Protein AF-A0A0M2HH60-F1 (afdb_monomer_lite)

pLDDT: mean 77.76, std 18.91, range [43.47, 97.5]

Foldseek 3Di:
DDPPCDVVVQQDDPVLVVLVVVLVVLCVVAQDPVPGGPDPVSVVVSVVSVVVSVVSVVVSNVVPDPDPPVVDDDPPDDD

Radius of gyration: 17.6 Å; chains: 1; bounding box: 31×52×48 Å

Structure (mmCIF, N/CA/C/O backbone):
data_AF-A0A0M2HH60-F1
#
_entry.id   AF-A0A0M2HH60-F1
#
loop_
_atom_site.group_PDB
_atom_site.id
_atom_site.type_symbol
_atom_site.label_atom_id
_atom_site.label_alt_id
_atom_site.label_comp_id
_atom_site.label_asym_id
_atom_site.label_entity_id
_atom_site.label_seq_id
_atom_site.pdbx_PDB_ins_code
_atom_site.Cartn_x
_atom_site.Cartn_y
_atom_site.Cartn_z
_atom_site.occupancy
_atom_site.B_iso_or_equiv
_atom_site.auth_seq_id
_atom_site.auth_comp_id
_atom_site.auth_asym_id
_atom_site.auth_atom_id
_atom_site.pdbx_PDB_model_num
ATOM 1 N N . MET A 1 1 ? -1.787 -23.669 18.360 1.00 44.59 1 MET A N 1
ATOM 2 C CA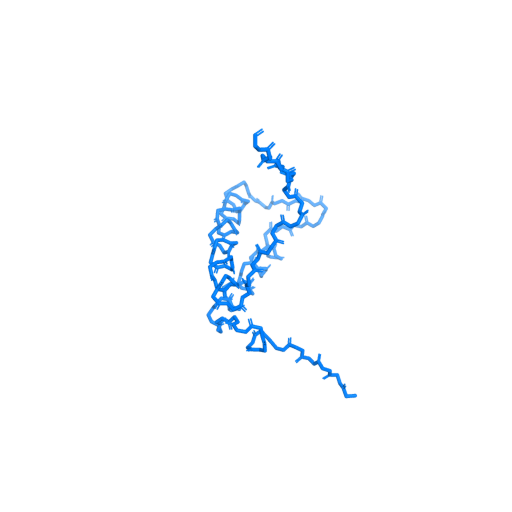 . MET A 1 1 ? -3.051 -23.073 17.886 1.00 44.59 1 MET A CA 1
ATOM 3 C C . MET A 1 1 ? -2.746 -21.631 17.533 1.00 44.59 1 MET A C 1
ATOM 5 O O . MET A 1 1 ? -2.527 -20.839 18.438 1.00 44.59 1 MET A O 1
ATOM 9 N N . GLY A 1 2 ? -2.545 -21.344 16.247 1.00 44.09 2 GLY A N 1
ATOM 10 C CA . GLY A 1 2 ? -2.168 -20.010 15.790 1.00 44.09 2 GLY A CA 1
ATOM 11 C C . GLY A 1 2 ? -3.359 -19.071 15.909 1.00 44.09 2 GLY A C 1
ATOM 12 O O . GLY A 1 2 ? -4.402 -19.339 15.319 1.00 44.09 2 GLY A O 1
ATOM 13 N N . TYR A 1 3 ? -3.210 -17.992 16.672 1.00 43.47 3 TYR A N 1
ATOM 14 C CA . TYR A 1 3 ? -4.116 -16.852 16.604 1.00 43.47 3 TYR A CA 1
ATOM 15 C C . TYR A 1 3 ? -3.839 -16.145 15.279 1.00 43.47 3 TYR A C 1
ATOM 17 O O . TYR A 1 3 ? -3.089 -15.177 15.230 1.00 43.47 3 TYR A O 1
ATOM 25 N N . ALA A 1 4 ? -4.358 -16.693 14.179 1.00 45.50 4 ALA A N 1
ATOM 26 C CA . ALA A 1 4 ? -4.420 -15.958 12.931 1.00 45.50 4 ALA A CA 1
ATOM 27 C C . ALA A 1 4 ? -5.426 -14.834 13.167 1.00 45.50 4 ALA A C 1
ATOM 29 O O . ALA A 1 4 ? -6.636 -15.031 13.065 1.00 45.50 4 ALA A O 1
ATOM 30 N N . THR A 1 5 ? -4.925 -13.685 13.605 1.00 50.56 5 THR A N 1
ATOM 31 C CA . THR A 1 5 ? -5.676 -12.444 13.676 1.00 50.56 5 THR A CA 1
ATOM 32 C C . THR A 1 5 ? -6.104 -12.108 12.256 1.00 50.56 5 THR A C 1
ATOM 34 O O . THR A 1 5 ? -5.332 -11.611 11.442 1.00 50.56 5 THR A O 1
ATOM 37 N N . THR A 1 6 ? -7.328 -12.501 11.918 1.00 56.31 6 THR A N 1
ATOM 38 C CA . THR A 1 6 ? -7.912 -12.187 10.617 1.00 56.31 6 THR A CA 1
ATOM 39 C C . THR A 1 6 ? -8.177 -10.681 10.543 1.00 56.31 6 THR A C 1
ATOM 41 O O . THR A 1 6 ? -8.438 -10.077 11.583 1.00 56.31 6 THR A O 1
ATOM 44 N N . PRO A 1 7 ? -8.171 -10.051 9.357 1.00 56.38 7 PRO A N 1
ATOM 45 C CA . PRO A 1 7 ? -8.525 -8.633 9.211 1.00 56.38 7 PRO A CA 1
ATOM 46 C C . PRO A 1 7 ? -9.873 -8.274 9.860 1.00 56.38 7 PRO A C 1
ATOM 48 O O . PRO A 1 7 ? -10.002 -7.231 10.493 1.00 56.38 7 PRO A O 1
ATOM 51 N N . ALA A 1 8 ? -10.834 -9.206 9.828 1.00 54.28 8 ALA A N 1
ATOM 52 C CA . ALA A 1 8 ? -12.124 -9.083 10.507 1.00 54.28 8 ALA A CA 1
ATOM 53 C C . ALA A 1 8 ? -12.011 -8.962 12.041 1.00 54.28 8 ALA A C 1
ATOM 55 O O . ALA A 1 8 ? -12.856 -8.342 12.678 1.00 54.28 8 ALA A O 1
ATOM 56 N N . THR A 1 9 ? -10.961 -9.521 12.652 1.00 56.62 9 THR A N 1
ATOM 57 C CA . THR A 1 9 ? -10.660 -9.382 14.089 1.00 56.62 9 THR A CA 1
ATOM 58 C C . THR A 1 9 ? -10.236 -7.956 14.452 1.00 56.62 9 THR A C 1
ATOM 60 O O . THR A 1 9 ? -10.375 -7.558 15.605 1.00 56.62 9 THR A O 1
ATOM 63 N N . TYR A 1 10 ? -9.763 -7.184 13.473 1.00 56.09 10 TYR A N 1
ATOM 64 C CA . TYR A 1 10 ? -9.395 -5.779 13.614 1.00 56.09 10 TYR A CA 1
ATOM 65 C C . TYR A 1 10 ? -10.453 -4.830 13.042 1.00 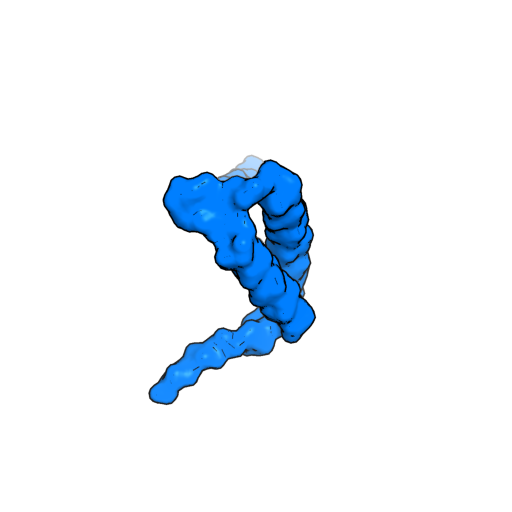56.09 10 TYR A C 1
ATOM 67 O O . TYR A 1 10 ? -10.152 -3.668 12.870 1.00 56.09 10 TYR A O 1
ATOM 75 N N . GLY A 1 11 ? -11.664 -5.286 12.704 1.00 62.91 11 GLY A N 1
ATOM 76 C CA . GLY A 1 11 ? -12.709 -4.401 12.167 1.00 62.91 11 GLY A CA 1
ATOM 77 C C . GLY A 1 11 ? -12.471 -3.890 10.740 1.00 62.91 11 GLY A C 1
ATOM 78 O O . GLY A 1 11 ? -13.260 -3.083 10.264 1.00 62.91 11 GLY A O 1
ATOM 79 N N . LEU A 1 12 ? -11.440 -4.380 10.042 1.00 72.62 12 LEU A N 1
ATOM 80 C CA . LEU A 1 12 ? -11.192 -4.013 8.648 1.00 72.62 12 LEU A CA 1
ATOM 81 C C . LEU A 1 12 ? -12.211 -4.684 7.726 1.00 72.62 12 LEU A C 1
ATOM 83 O O . LEU A 1 12 ? -12.538 -5.869 7.882 1.00 72.62 12 LEU A O 1
ATOM 87 N N . SER A 1 13 ? -12.684 -3.935 6.736 1.00 81.19 13 SER A N 1
ATOM 88 C CA . SER A 1 13 ? -13.620 -4.426 5.741 1.00 81.19 13 SER A CA 1
ATOM 89 C C . SER A 1 13 ? -12.968 -5.505 4.873 1.00 81.19 13 SER A C 1
ATOM 91 O O . SER A 1 13 ? -11.774 -5.484 4.559 1.00 81.19 13 SER A O 1
ATOM 93 N N . HIS A 1 14 ? -13.771 -6.490 4.466 1.00 80.12 14 HIS A N 1
ATOM 94 C CA . HIS A 1 14 ? -13.296 -7.535 3.560 1.00 80.12 14 HIS A CA 1
ATOM 95 C C . HIS A 1 14 ? -12.838 -6.948 2.215 1.00 80.12 14 HIS A C 1
ATOM 97 O O . HIS A 1 14 ? -11.875 -7.436 1.630 1.00 80.12 14 HIS A O 1
ATOM 103 N N . GLU A 1 15 ? -13.496 -5.879 1.768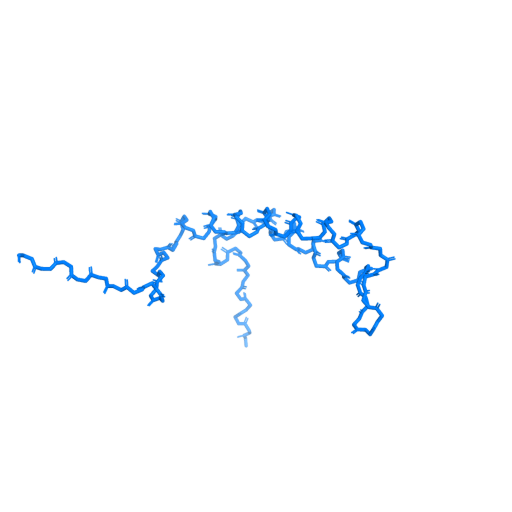 1.00 87.50 15 GLU A N 1
ATOM 104 C CA . GLU A 1 15 ? -13.156 -5.144 0.551 1.00 87.50 15 GLU A CA 1
ATOM 105 C C . GLU A 1 15 ? -11.781 -4.478 0.647 1.00 87.50 15 GLU A C 1
ATOM 107 O O . GLU A 1 15 ? -10.963 -4.674 -0.245 1.00 87.50 15 GLU A O 1
ATOM 112 N N . LEU A 1 16 ? -11.467 -3.786 1.751 1.00 87.25 16 LEU A N 1
ATOM 113 C CA . LEU A 1 16 ? -10.137 -3.199 1.947 1.00 87.25 16 LEU A CA 1
ATOM 114 C C . LEU A 1 16 ? -9.042 -4.274 1.928 1.00 87.25 16 LEU A C 1
ATOM 116 O O . LEU A 1 16 ? -7.974 -4.069 1.355 1.00 87.25 16 LEU A O 1
ATOM 120 N N . GLY A 1 17 ? -9.316 -5.448 2.502 1.00 86.81 17 GLY A N 1
ATOM 121 C CA . GLY A 1 17 ? -8.405 -6.590 2.421 1.00 86.81 17 GLY A CA 1
ATOM 122 C C . GLY A 1 17 ? -8.156 -7.067 0.984 1.00 86.81 17 GLY A C 1
ATOM 123 O O . GLY A 1 17 ? -7.020 -7.385 0.633 1.00 86.81 17 GLY A O 1
ATOM 124 N N . GLN A 1 18 ? -9.195 -7.100 0.144 1.00 91.38 18 GLN A N 1
ATOM 125 C CA . GLN A 1 18 ? -9.070 -7.453 -1.274 1.00 91.38 18 GLN A CA 1
ATOM 126 C C . GLN A 1 18 ? -8.296 -6.388 -2.055 1.00 91.38 18 GLN A C 1
ATOM 128 O O . GLN A 1 18 ? -7.425 -6.734 -2.854 1.00 91.38 18 GLN A O 1
ATOM 133 N N . ASP A 1 19 ? -8.560 -5.110 -1.788 1.00 92.62 19 ASP A N 1
ATOM 134 C CA . ASP A 1 19 ? -7.889 -4.012 -2.478 1.00 92.62 19 ASP A CA 1
ATOM 135 C C . ASP A 1 19 ? -6.393 -3.947 -2.114 1.00 92.62 19 ASP A C 1
ATOM 137 O O . ASP A 1 19 ? -5.548 -3.791 -2.997 1.00 92.62 19 ASP A O 1
ATOM 141 N N . LEU A 1 20 ? -6.040 -4.157 -0.838 1.00 91.19 20 LEU A N 1
ATOM 142 C CA . LEU A 1 20 ? -4.647 -4.266 -0.383 1.00 91.19 20 LEU A CA 1
ATOM 143 C C . LEU A 1 20 ? -3.925 -5.456 -1.029 1.00 91.19 20 LEU A C 1
ATOM 145 O O . LEU A 1 20 ? -2.780 -5.319 -1.463 1.00 91.19 20 LEU A O 1
ATOM 149 N N . ALA A 1 21 ? -4.591 -6.609 -1.135 1.00 91.44 21 ALA A N 1
ATOM 150 C CA . ALA A 1 21 ? -4.032 -7.775 -1.816 1.00 91.44 21 ALA A CA 1
ATOM 151 C C . ALA A 1 21 ? -3.801 -7.503 -3.312 1.00 91.44 21 ALA A C 1
ATOM 153 O O . ALA A 1 21 ? -2.762 -7.878 -3.855 1.00 91.44 21 ALA A O 1
ATOM 154 N N . GLY A 1 22 ? -4.732 -6.808 -3.972 1.00 95.31 22 GLY A N 1
ATOM 155 C CA . GLY A 1 22 ? -4.578 -6.376 -5.362 1.00 95.31 22 GLY A CA 1
ATOM 156 C C . GLY A 1 22 ? -3.422 -5.392 -5.551 1.00 95.31 22 GLY A C 1
ATOM 157 O O . GLY A 1 22 ? -2.648 -5.522 -6.499 1.00 95.31 22 GLY A O 1
ATOM 158 N N . TRP A 1 23 ? -3.257 -4.444 -4.628 1.00 96.31 23 TRP A N 1
ATOM 159 C CA . TRP A 1 23 ? -2.151 -3.485 -4.633 1.00 96.31 23 TRP A CA 1
ATOM 160 C C . TRP A 1 23 ? -0.785 -4.155 -4.438 1.00 96.31 23 TRP A C 1
ATOM 162 O O . TRP A 1 23 ? 0.165 -3.826 -5.152 1.00 96.31 23 TRP A O 1
ATOM 172 N N . GLN A 1 24 ? -0.695 -5.148 -3.548 1.00 92.00 24 GLN A N 1
ATOM 173 C CA . GLN A 1 24 ? 0.512 -5.961 -3.383 1.00 92.00 24 GLN A CA 1
ATOM 174 C C . GLN A 1 24 ? 0.806 -6.804 -4.632 1.00 92.00 24 GLN A C 1
ATOM 176 O O . GLN A 1 24 ? 1.934 -6.798 -5.121 1.00 92.00 24 GLN A O 1
ATOM 181 N N . ALA A 1 25 ? -0.198 -7.478 -5.196 1.00 96.00 25 ALA A N 1
ATOM 182 C CA . ALA A 1 25 ? -0.017 -8.274 -6.409 1.00 96.00 25 ALA A CA 1
ATOM 183 C C . ALA A 1 25 ? 0.427 -7.416 -7.607 1.00 96.00 25 ALA A C 1
ATOM 185 O O . ALA A 1 25 ? 1.186 -7.884 -8.452 1.00 96.00 25 ALA A O 1
ATOM 186 N N . PHE A 1 26 ? -0.022 -6.158 -7.684 1.00 96.19 26 PHE A N 1
ATOM 187 C CA . PHE A 1 26 ? 0.430 -5.210 -8.703 1.00 96.19 26 PHE A CA 1
ATOM 188 C C . PHE A 1 26 ? 1.914 -4.858 -8.540 1.00 96.19 26 PHE A C 1
ATOM 190 O O . PHE A 1 26 ? 2.642 -4.822 -9.528 1.00 96.19 26 PHE A O 1
ATOM 197 N N . PHE A 1 27 ? 2.380 -4.641 -7.306 1.00 94.75 27 PHE A N 1
ATOM 198 C CA . PHE A 1 27 ? 3.805 -4.448 -7.027 1.00 94.75 27 PHE A CA 1
ATOM 199 C C . PHE A 1 27 ? 4.626 -5.662 -7.470 1.00 94.75 27 PHE A C 1
ATOM 201 O O . PHE A 1 27 ? 5.566 -5.509 -8.238 1.00 94.75 27 PHE A O 1
ATOM 208 N N . GLU A 1 28 ? 4.228 -6.868 -7.063 1.00 94.38 28 GLU A N 1
ATOM 209 C CA . GLU A 1 28 ? 4.945 -8.111 -7.389 1.00 94.38 28 GLU A CA 1
ATOM 210 C C . GLU A 1 28 ? 5.026 -8.393 -8.901 1.00 94.38 28 GLU A C 1
ATOM 212 O O . GLU A 1 28 ? 5.937 -9.084 -9.351 1.00 94.38 28 GLU A O 1
ATOM 217 N N . GLN A 1 29 ? 4.086 -7.868 -9.692 1.00 96.56 29 GLN A N 1
ATOM 218 C CA . GLN A 1 29 ? 4.071 -8.026 -11.150 1.00 96.56 29 GLN A CA 1
ATOM 219 C C . GLN A 1 29 ? 4.934 -7.004 -11.897 1.00 96.56 29 GLN A C 1
ATOM 221 O O . GLN A 1 29 ? 5.408 -7.312 -12.989 1.00 96.56 29 GLN A O 1
ATOM 226 N N . HIS A 1 30 ? 5.103 -5.799 -11.349 1.00 95.69 30 HIS A N 1
ATOM 227 C CA . HIS A 1 30 ? 5.660 -4.652 -12.079 1.00 95.69 30 HIS A CA 1
ATOM 228 C C . HIS A 1 30 ? 6.942 -4.077 -11.470 1.00 95.69 30 HIS A C 1
ATOM 230 O O . HIS A 1 30 ? 7.635 -3.305 -12.134 1.00 95.69 30 HIS A O 1
ATOM 236 N N . ALA A 1 31 ? 7.263 -4.432 -10.227 1.00 91.06 31 ALA A N 1
ATOM 237 C CA . ALA A 1 31 ? 8.467 -4.003 -9.537 1.00 91.06 31 ALA A CA 1
ATOM 238 C C . ALA A 1 31 ? 9.372 -5.207 -9.258 1.00 91.06 31 ALA A C 1
ATOM 240 O O . ALA A 1 31 ? 9.032 -6.097 -8.477 1.00 91.06 31 ALA A O 1
ATOM 241 N N . ASP A 1 32 ? 10.550 -5.205 -9.874 1.00 94.00 32 ASP A N 1
ATOM 242 C CA . ASP A 1 32 ? 11.614 -6.150 -9.564 1.00 94.00 32 ASP A CA 1
ATOM 243 C C . ASP A 1 32 ? 12.531 -5.577 -8.459 1.00 94.00 32 ASP A C 1
ATOM 245 O O . ASP A 1 32 ? 12.870 -4.389 -8.493 1.00 94.00 32 ASP A O 1
ATOM 249 N N . PRO A 1 33 ? 12.970 -6.379 -7.469 1.00 87.44 33 PRO A N 1
ATOM 250 C CA . PRO A 1 33 ? 13.846 -5.908 -6.392 1.00 87.44 33 PRO A CA 1
ATOM 251 C C . PRO A 1 33 ? 15.217 -5.382 -6.843 1.00 87.44 33 PRO A C 1
ATOM 253 O O . PRO A 1 33 ? 15.860 -4.650 -6.088 1.00 87.44 33 PRO A O 1
ATOM 256 N N . PHE A 1 34 ? 15.686 -5.778 -8.025 1.00 92.75 34 PHE A N 1
ATOM 257 C CA . PHE A 1 34 ? 16.993 -5.424 -8.572 1.00 92.75 34 PHE A CA 1
ATOM 258 C C . PHE A 1 34 ? 16.875 -4.401 -9.702 1.00 92.75 34 PHE A C 1
ATOM 260 O O . PHE A 1 34 ? 17.633 -3.431 -9.717 1.00 92.75 34 PHE A O 1
ATOM 267 N N . ASP A 1 35 ? 15.913 -4.595 -10.606 1.00 92.62 35 ASP A N 1
ATOM 268 C CA . ASP A 1 35 ? 15.741 -3.759 -11.800 1.00 92.62 35 ASP A CA 1
ATOM 269 C C . ASP A 1 35 ? 14.762 -2.589 -11.586 1.00 92.62 35 ASP A C 1
ATOM 271 O O . ASP A 1 35 ? 14.734 -1.638 -12.370 1.00 92.62 35 ASP A O 1
ATOM 275 N N . GLY A 1 36 ? 14.001 -2.601 -10.488 1.00 93.25 36 GLY A N 1
ATOM 276 C CA . GLY A 1 36 ? 13.026 -1.567 -10.163 1.00 93.25 36 GLY A CA 1
ATOM 277 C C . GLY A 1 36 ? 11.732 -1.706 -10.965 1.00 93.25 36 GLY A C 1
ATOM 278 O O . GLY A 1 36 ? 11.285 -2.806 -11.276 1.00 93.25 36 GLY A O 1
ATOM 279 N N . TRP A 1 37 ? 11.085 -0.576 -11.251 1.00 96.06 37 TRP A N 1
ATOM 280 C CA . TRP A 1 37 ? 9.795 -0.554 -11.941 1.00 96.06 37 TRP A CA 1
ATOM 281 C C . TRP A 1 37 ? 9.952 -0.756 -13.444 1.00 96.06 37 TRP A C 1
ATOM 283 O O . TRP A 1 37 ? 10.751 -0.076 -14.088 1.00 96.06 37 TRP A O 1
ATOM 293 N N . ASP A 1 38 ? 9.113 -1.618 -14.011 1.00 94.38 38 ASP A N 1
ATOM 294 C CA . ASP A 1 38 ? 9.045 -1.860 -15.454 1.00 94.38 38 ASP A CA 1
ATOM 295 C C . ASP A 1 38 ? 8.642 -0.608 -16.260 1.00 94.38 38 ASP A C 1
ATOM 297 O O . ASP A 1 38 ? 9.002 -0.460 -17.430 1.00 94.38 38 ASP A O 1
ATOM 301 N N . SER A 1 39 ? 7.914 0.320 -15.635 1.00 96.75 39 SER A N 1
ATOM 302 C CA . SER A 1 39 ? 7.583 1.627 -16.182 1.00 96.75 39 SER A CA 1
ATOM 303 C C . SER A 1 39 ? 7.314 2.664 -15.093 1.00 96.75 39 SER A C 1
ATOM 305 O O . SER A 1 39 ? 6.750 2.374 -14.035 1.00 96.75 39 SER A O 1
ATOM 307 N N . ASP A 1 40 ? 7.630 3.923 -15.404 1.00 96.50 40 ASP A N 1
ATOM 308 C CA . ASP A 1 40 ? 7.288 5.055 -14.537 1.00 96.50 40 ASP A CA 1
ATOM 309 C C . ASP A 1 40 ? 5.765 5.187 -14.354 1.00 96.50 40 ASP A C 1
ATOM 311 O O . ASP A 1 40 ? 5.282 5.476 -13.264 1.00 96.50 40 ASP A O 1
ATOM 315 N N . ALA A 1 41 ? 4.976 4.868 -15.385 1.00 96.81 41 ALA A N 1
ATOM 316 C CA . ALA A 1 41 ? 3.517 4.880 -15.296 1.00 96.81 41 ALA A CA 1
ATOM 317 C C . ALA A 1 41 ? 2.978 3.893 -14.243 1.00 96.81 41 ALA A C 1
ATOM 319 O O . ALA A 1 41 ? 2.041 4.232 -13.512 1.00 96.81 41 ALA A O 1
ATOM 320 N N . ASN A 1 42 ? 3.576 2.702 -14.132 1.00 95.75 42 ASN A N 1
ATOM 321 C CA . ASN A 1 42 ? 3.198 1.710 -13.125 1.00 95.75 42 ASN A CA 1
ATOM 322 C C . ASN A 1 42 ? 3.608 2.148 -11.719 1.00 95.75 42 ASN A C 1
ATOM 324 O O . ASN A 1 42 ? 2.797 2.026 -10.801 1.00 95.75 42 ASN A O 1
ATOM 328 N N . LEU A 1 43 ? 4.785 2.763 -11.563 1.00 96.25 43 LEU A N 1
ATOM 329 C CA . LEU A 1 43 ? 5.186 3.393 -10.302 1.00 96.25 43 LEU A CA 1
ATOM 330 C C . LEU A 1 43 ? 4.177 4.468 -9.872 1.00 96.25 43 LEU A C 1
ATOM 332 O O . LEU A 1 43 ? 3.666 4.430 -8.753 1.00 96.25 43 LEU A O 1
ATOM 336 N N . GLN A 1 44 ? 3.839 5.407 -10.761 1.00 97.50 44 GLN A N 1
ATOM 337 C CA . GLN A 1 44 ? 2.893 6.483 -10.445 1.00 97.50 44 GLN A CA 1
ATOM 338 C C . GLN A 1 44 ? 1.494 5.945 -10.126 1.00 97.50 44 GLN A C 1
ATOM 340 O O . GLN A 1 44 ? 0.801 6.471 -9.251 1.00 97.50 44 GLN A O 1
ATOM 345 N N . LYS A 1 45 ? 1.062 4.881 -10.815 1.00 96.69 45 LYS A N 1
ATOM 346 C CA . LYS A 1 45 ? -0.186 4.184 -10.494 1.00 96.69 45 LYS A CA 1
ATOM 347 C C . LYS A 1 45 ? -0.129 3.581 -9.093 1.00 96.69 45 LYS A C 1
ATOM 349 O O . LYS A 1 45 ? -1.036 3.831 -8.306 1.00 96.69 45 LYS A O 1
ATOM 354 N N . TRP A 1 46 ? 0.920 2.828 -8.780 1.00 96.44 46 TRP A N 1
ATOM 355 C CA . TRP A 1 46 ? 1.067 2.165 -7.489 1.00 96.44 46 TRP A CA 1
ATOM 356 C C . TRP A 1 46 ? 1.123 3.155 -6.322 1.00 96.44 46 TRP A C 1
ATOM 358 O O . TRP A 1 46 ? 0.473 2.923 -5.305 1.00 96.44 46 TRP A O 1
ATOM 368 N N . LEU A 1 47 ? 1.829 4.280 -6.484 1.00 96.12 47 LEU A N 1
ATOM 369 C CA . LEU A 1 47 ? 1.899 5.343 -5.476 1.00 96.12 47 LEU A CA 1
ATOM 370 C C . LEU A 1 47 ? 0.529 5.973 -5.208 1.00 96.12 47 LEU A C 1
ATOM 372 O O . LEU A 1 47 ? 0.120 6.084 -4.055 1.00 96.12 47 LEU A O 1
ATOM 376 N N . ARG A 1 48 ? -0.196 6.354 -6.266 1.00 96.88 48 ARG A N 1
ATOM 377 C CA . ARG A 1 48 ? -1.530 6.957 -6.141 1.00 96.88 48 ARG A CA 1
ATOM 378 C C . ARG A 1 48 ? -2.527 5.997 -5.495 1.00 96.88 48 ARG A C 1
ATOM 380 O O . ARG A 1 48 ? -3.286 6.397 -4.617 1.00 96.88 48 ARG A O 1
ATOM 387 N N . ASP A 1 49 ? -2.531 4.744 -5.937 1.00 94.75 49 ASP A N 1
ATOM 388 C CA . ASP A 1 49 ? -3.443 3.735 -5.403 1.00 94.75 49 ASP A CA 1
ATOM 389 C C . ASP A 1 49 ? -3.093 3.419 -3.934 1.00 94.75 49 ASP A C 1
ATOM 391 O O . ASP A 1 49 ? -3.988 3.256 -3.108 1.00 94.75 49 ASP A O 1
ATOM 395 N N . GLY A 1 50 ? -1.802 3.437 -3.579 1.00 94.19 50 GLY A N 1
A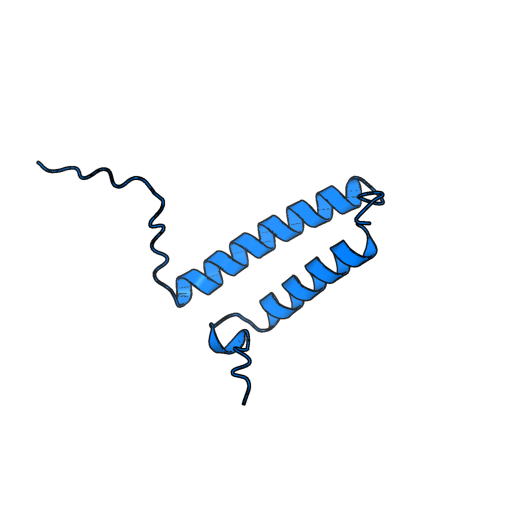TOM 396 C CA . GLY A 1 50 ? -1.326 3.296 -2.202 1.00 94.19 50 GLY A CA 1
ATOM 397 C C . GLY A 1 50 ? -1.752 4.448 -1.288 1.00 94.19 50 GLY A C 1
ATOM 398 O O . GLY A 1 50 ? -2.181 4.202 -0.163 1.00 94.19 50 GLY A O 1
ATOM 399 N N . GLU A 1 51 ? -1.701 5.698 -1.763 1.00 94.00 51 GLU A N 1
ATOM 400 C CA . GLU A 1 51 ? -2.200 6.856 -1.005 1.00 94.00 51 GLU A CA 1
ATOM 401 C C . GLU A 1 51 ? -3.705 6.734 -0.725 1.00 94.00 51 GLU A C 1
ATOM 403 O O . GLU A 1 51 ? -4.156 6.973 0.397 1.00 94.00 51 GLU A O 1
ATOM 408 N N . TRP A 1 52 ? -4.486 6.316 -1.724 1.00 92.81 52 TRP A N 1
ATOM 409 C CA . TRP A 1 52 ? -5.921 6.093 -1.554 1.00 92.81 52 TRP A CA 1
ATOM 410 C C . TRP A 1 52 ? -6.216 4.981 -0.534 1.00 92.81 52 TRP A C 1
ATOM 412 O O . TRP A 1 52 ? -7.043 5.172 0.361 1.00 92.81 52 TRP A O 1
ATOM 422 N N . LEU A 1 53 ? -5.495 3.857 -0.608 1.00 92.25 53 LEU A N 1
ATOM 423 C CA . LEU A 1 53 ? -5.631 2.746 0.339 1.00 92.25 53 LEU A CA 1
ATOM 424 C C . LEU A 1 53 ? -5.233 3.127 1.761 1.00 92.25 53 LEU A C 1
ATOM 426 O O . LEU A 1 53 ? -5.913 2.732 2.704 1.00 92.25 53 LEU A O 1
ATOM 430 N N . ALA A 1 54 ? -4.166 3.909 1.925 1.00 89.06 54 ALA A N 1
ATOM 431 C CA . ALA A 1 54 ? -3.727 4.379 3.233 1.00 89.06 54 ALA A CA 1
ATOM 432 C C . ALA A 1 54 ? -4.806 5.232 3.912 1.00 89.06 54 ALA A C 1
ATOM 434 O O . ALA A 1 54 ? -5.095 5.025 5.086 1.00 89.06 54 ALA A O 1
ATOM 435 N N . ARG A 1 55 ? -5.460 6.131 3.165 1.00 88.31 55 ARG A N 1
ATOM 436 C CA . ARG A 1 55 ? -6.570 6.944 3.691 1.00 88.31 55 ARG A CA 1
ATOM 437 C C . ARG A 1 55 ? -7.763 6.086 4.098 1.00 88.31 55 ARG A C 1
ATOM 439 O O . ARG A 1 55 ? -8.292 6.273 5.186 1.00 88.31 55 ARG A O 1
ATOM 446 N N . ARG A 1 56 ? -8.146 5.117 3.262 1.00 88.50 56 ARG A N 1
ATOM 447 C CA . ARG A 1 56 ? -9.243 4.188 3.572 1.00 88.50 56 ARG A CA 1
ATOM 448 C C . ARG A 1 56 ? -8.931 3.336 4.804 1.00 88.50 56 ARG A C 1
ATOM 450 O O . ARG A 1 56 ? -9.794 3.141 5.650 1.00 88.50 56 ARG A O 1
ATOM 457 N N . LEU A 1 57 ? -7.690 2.867 4.933 1.00 86.38 57 LEU A N 1
ATOM 458 C CA . LEU A 1 57 ? -7.232 2.147 6.117 1.00 86.38 57 LEU A CA 1
ATOM 459 C C . LEU A 1 57 ? -7.274 3.035 7.366 1.00 86.38 57 LEU A C 1
ATOM 461 O O . LEU A 1 57 ? -7.713 2.571 8.410 1.00 86.38 57 LEU A O 1
ATOM 465 N N . GLU A 1 58 ? -6.847 4.297 7.281 1.00 84.06 58 GLU A N 1
ATOM 466 C CA . GLU A 1 58 ? -6.943 5.241 8.402 1.00 84.06 58 GLU A CA 1
ATOM 467 C C . GLU A 1 58 ? -8.395 5.476 8.838 1.00 84.06 58 GLU A C 1
ATOM 469 O O . GLU A 1 58 ? -8.658 5.482 10.038 1.00 84.06 58 GLU A O 1
ATOM 474 N N . GLU A 1 59 ? -9.324 5.632 7.893 1.00 84.12 59 GLU A N 1
ATOM 475 C CA . GLU A 1 59 ? -10.760 5.791 8.166 1.00 84.12 59 GLU A CA 1
ATOM 476 C C . GLU A 1 59 ? -11.341 4.549 8.855 1.00 84.12 59 GLU A C 1
ATOM 478 O O . GLU A 1 59 ? -11.923 4.661 9.933 1.00 84.12 59 GLU A O 1
ATOM 483 N N . GLU A 1 60 ? -11.110 3.354 8.298 1.00 81.12 60 GLU A N 1
ATOM 484 C CA . GLU A 1 60 ? -11.592 2.104 8.898 1.00 81.12 60 GLU A CA 1
ATOM 485 C C . GLU A 1 60 ? -10.949 1.838 10.270 1.00 81.12 60 GLU A C 1
ATOM 487 O O . GLU A 1 60 ? -11.594 1.273 11.149 1.00 81.12 60 GLU A O 1
ATOM 492 N N . VAL A 1 61 ? -9.703 2.279 10.491 1.00 76.38 61 VAL A N 1
ATOM 493 C CA . VAL A 1 61 ? -9.020 2.161 11.788 1.00 76.38 61 VAL A CA 1
ATOM 494 C C . VAL A 1 61 ? -9.530 3.153 12.829 1.00 76.38 61 VAL A C 1
ATOM 496 O O . VAL A 1 61 ? -9.678 2.781 13.994 1.00 76.38 61 VAL A O 1
ATOM 499 N N . GLN A 1 62 ? -9.835 4.390 12.438 1.00 70.19 62 GLN A N 1
ATOM 500 C CA . GLN A 1 62 ? -10.393 5.401 13.344 1.00 70.19 62 GLN A CA 1
ATOM 501 C C . GLN A 1 62 ? -11.768 5.007 13.896 1.00 70.19 62 GLN A C 1
ATOM 503 O O . GLN A 1 62 ? -12.089 5.374 15.026 1.00 70.19 62 GLN A O 1
ATOM 508 N N . ASP A 1 63 ? -12.545 4.216 13.154 1.00 62.25 63 ASP A N 1
ATOM 509 C CA . ASP A 1 63 ? -13.859 3.738 13.596 1.00 62.25 63 ASP A CA 1
ATOM 510 C C . ASP A 1 63 ? -13.792 2.765 14.790 1.00 62.25 63 ASP A C 1
ATOM 512 O O . ASP A 1 63 ? -14.758 2.663 15.552 1.00 62.25 63 ASP A O 1
ATOM 516 N N . PHE A 1 64 ? -12.669 2.063 15.002 1.00 59.97 64 PHE A N 1
ATOM 517 C CA . PHE A 1 64 ? -12.520 1.108 16.115 1.00 59.97 64 PHE A CA 1
ATOM 518 C C . PHE A 1 64 ? -11.381 1.426 17.091 1.00 59.97 64 PHE A C 1
ATOM 520 O O . PHE A 1 64 ? -11.350 0.864 18.191 1.00 59.97 64 PHE A O 1
ATOM 527 N N . ALA A 1 65 ? -10.445 2.300 16.723 1.00 54.75 65 ALA A N 1
ATOM 528 C CA . ALA A 1 65 ? -9.302 2.663 17.545 1.00 54.75 65 ALA A CA 1
ATOM 529 C C . ALA A 1 65 ? -9.188 4.184 17.688 1.00 54.75 65 ALA A C 1
ATOM 531 O O . ALA A 1 65 ? -9.064 4.919 16.714 1.00 54.75 65 ALA A O 1
ATOM 532 N N . ASP A 1 66 ? -9.135 4.651 18.936 1.00 53.47 66 ASP A N 1
ATOM 533 C CA . ASP A 1 66 ? -8.735 6.018 19.260 1.00 53.47 66 ASP A CA 1
ATOM 534 C C . ASP A 1 66 ? -7.229 6.145 18.954 1.00 53.47 66 ASP A C 1
ATOM 536 O O . ASP A 1 66 ? -6.371 5.775 19.765 1.00 53.47 66 ASP A O 1
ATOM 540 N N . VAL A 1 67 ? -6.892 6.541 17.719 1.00 52.34 67 VAL A N 1
ATOM 541 C CA . VAL A 1 67 ? -5.505 6.627 17.238 1.00 52.34 67 VAL A CA 1
ATOM 542 C C . VAL A 1 67 ? -4.793 7.761 17.973 1.00 52.34 67 VAL A C 1
ATOM 544 O O . VAL A 1 67 ? -4.705 8.899 17.507 1.00 52.34 67 VAL A O 1
ATOM 547 N N . LYS A 1 68 ? -4.215 7.453 19.134 1.00 49.66 68 LYS A N 1
ATOM 548 C CA . LYS A 1 68 ? -3.240 8.335 19.771 1.00 49.66 68 LYS A CA 1
ATOM 549 C C . LYS A 1 68 ? -1.964 8.330 18.937 1.00 49.66 68 LYS A C 1
ATOM 551 O O . LYS A 1 68 ? -1.134 7.431 19.047 1.00 49.66 68 LYS A O 1
ATOM 556 N N . ARG A 1 69 ? -1.782 9.374 18.123 1.00 47.53 69 ARG A N 1
ATOM 557 C CA . ARG A 1 69 ? -0.479 9.746 17.549 1.00 47.53 69 ARG A CA 1
ATOM 558 C C . ARG A 1 69 ? 0.460 10.175 18.686 1.00 47.53 69 ARG A C 1
ATOM 560 O O . ARG A 1 69 ? 0.716 11.359 18.868 1.00 47.53 69 ARG A O 1
ATOM 567 N N . GLU A 1 70 ? 0.973 9.233 19.473 1.00 52.22 70 GLU A N 1
ATOM 568 C CA . GLU A 1 70 ? 1.893 9.524 20.591 1.00 52.22 70 GLU A CA 1
ATOM 569 C C . GLU A 1 70 ? 3.266 10.065 20.125 1.00 52.22 70 GLU A C 1
ATOM 571 O O . GLU A 1 70 ? 4.076 10.493 20.937 1.00 52.22 70 GLU A O 1
ATOM 576 N N . PHE A 1 71 ? 3.511 10.166 18.812 1.00 54.75 71 PHE A N 1
ATOM 577 C CA . PHE A 1 71 ? 4.695 10.833 18.250 1.00 54.75 71 PHE A CA 1
ATOM 578 C C . PHE A 1 71 ? 4.438 12.257 17.719 1.00 54.75 71 PHE A C 1
ATOM 580 O O . PHE A 1 71 ? 5.274 12.811 17.008 1.00 54.75 71 PHE A O 1
ATOM 587 N N . GLY A 1 72 ? 3.304 12.880 18.056 1.00 47.47 72 GLY A N 1
ATOM 588 C CA . GLY A 1 72 ? 3.126 14.328 17.922 1.00 47.47 72 GLY A CA 1
ATOM 589 C C . GLY A 1 72 ? 3.585 15.030 19.199 1.00 47.47 72 GLY A C 1
ATOM 590 O O . GLY A 1 72 ? 3.089 14.708 20.275 1.00 47.47 72 GLY A O 1
ATOM 591 N N . VAL A 1 73 ? 4.528 15.973 19.096 1.00 50.56 73 VAL A N 1
ATOM 592 C CA . VAL A 1 73 ? 4.997 16.786 20.233 1.00 50.56 73 VAL A CA 1
ATOM 593 C C . VAL A 1 73 ? 3.793 17.401 20.951 1.00 50.56 73 VAL A C 1
ATOM 595 O O . VAL A 1 73 ? 3.094 18.251 20.404 1.00 50.56 73 VAL A O 1
ATOM 598 N N . TRP A 1 74 ? 3.557 16.962 22.187 1.00 55.00 74 TRP A N 1
ATOM 599 C CA . TRP A 1 74 ? 2.616 17.601 23.099 1.00 55.00 74 TRP A CA 1
ATOM 600 C C . TRP A 1 74 ? 3.137 19.005 23.430 1.00 55.00 74 TRP A C 1
ATOM 602 O O . TRP A 1 74 ? 4.126 19.149 24.147 1.00 55.00 74 TRP A O 1
ATOM 612 N N . HIS A 1 75 ? 2.473 20.048 22.932 1.00 55.56 75 HIS A N 1
AT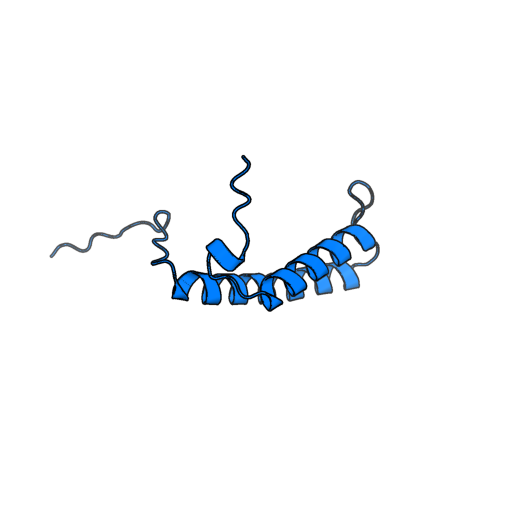OM 613 C CA . HIS A 1 75 ? 2.576 21.373 23.536 1.00 55.56 75 HIS A CA 1
ATOM 614 C C . HIS A 1 75 ? 1.541 21.457 24.660 1.00 55.56 75 HIS A C 1
ATOM 616 O O . HIS A 1 75 ? 0.361 21.696 24.419 1.00 55.56 75 HIS A O 1
ATOM 622 N N . ASP A 1 76 ? 1.994 21.230 2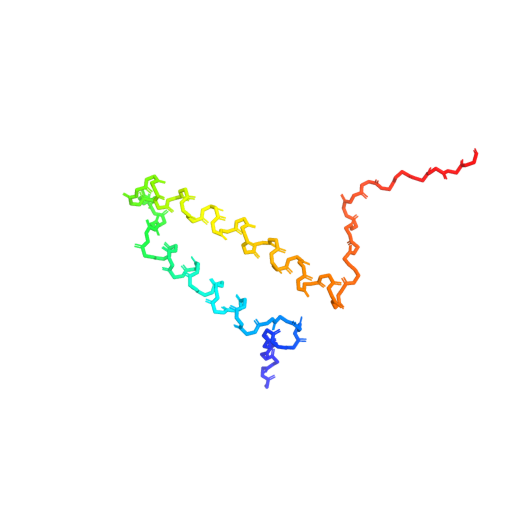5.894 1.00 58.72 76 ASP A N 1
ATOM 623 C CA . ASP A 1 76 ? 1.234 21.554 27.102 1.00 58.72 76 ASP A CA 1
ATOM 624 C C . ASP A 1 76 ? 1.118 23.082 27.202 1.00 58.72 76 ASP A C 1
ATOM 626 O O . ASP A 1 76 ? 2.023 23.769 27.674 1.00 58.72 76 ASP A O 1
ATOM 630 N N . THR A 1 77 ? 0.020 23.649 26.705 1.00 63.12 77 THR A N 1
ATOM 631 C CA . THR A 1 77 ? -0.396 24.988 27.127 1.00 63.12 77 THR A CA 1
ATOM 632 C C . THR A 1 77 ? -1.005 24.873 28.512 1.00 63.12 77 THR A C 1
ATOM 634 O O . THR A 1 77 ? -2.186 24.547 28.654 1.00 63.12 77 THR A O 1
ATOM 637 N N . ARG A 1 78 ? -0.214 25.196 29.535 1.00 57.66 78 ARG A N 1
ATOM 638 C CA . ARG A 1 78 ? -0.744 25.570 30.844 1.00 57.66 78 ARG A CA 1
ATOM 639 C C . ARG A 1 78 ? -0.527 27.051 31.117 1.00 57.66 78 ARG A C 1
ATOM 641 O O . ARG A 1 78 ? 0.588 27.462 31.407 1.00 57.66 78 ARG A O 1
ATOM 648 N N . SER A 1 79 ? -1.682 27.718 31.068 1.00 54.34 79 SER A N 1
ATOM 649 C CA . SER A 1 79 ? -2.189 28.853 31.852 1.00 54.34 79 SER A CA 1
ATOM 650 C C . SER A 1 79 ? -1.484 30.202 31.833 1.00 54.34 79 SER A C 1
ATOM 652 O O . SER A 1 79 ? -0.249 30.277 31.956 1.00 54.34 79 SER A O 1
#

Secondary structure (DSSP, 8-state):
------GGGGT--HHHHHHHHHHHHHHHHHEETTTEES-HHHHHHHHHHHHHHHHHHHHHHHTT-----TTS-------

Organism: Microbacterium trichothecenolyticum (NCBI:txid69370)

Sequence (79 aa):
MGYATTPATYGLSHELGQDLAGWQAFFEQHADPFDGWDSDANLQKWLRDGEWLARRLEEEVQDFADVKREFGVWHDTRS